Protein AF-A0A3D3B354-F1 (afdb_monomer)

Mean predicted aligned 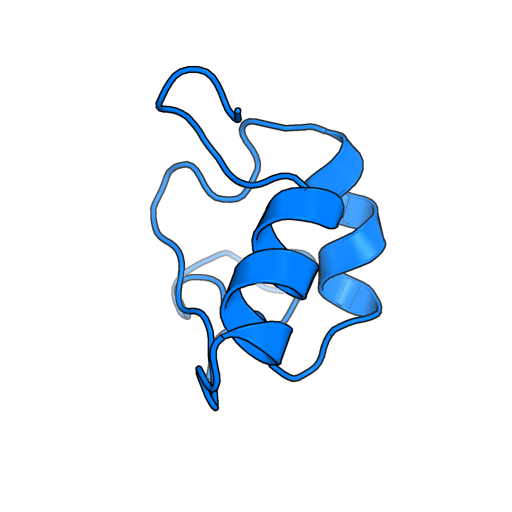error: 2.93 Å

Secondary structure (DSSP, 8-state):
--TTSS--HHHHHHHHHTT-S-EE--TTTTSSTTHHHHTTT-TTEE--TTSPTT-SSB--

Structure (mmCIF, N/CA/C/O backbone):
data_AF-A0A3D3B354-F1
#
_entry.id   AF-A0A3D3B354-F1
#
loop_
_atom_site.group_PDB
_atom_site.id
_atom_site.type_symbol
_atom_site.label_atom_id
_atom_site.label_alt_id
_atom_site.label_comp_id
_atom_site.label_asym_id
_atom_site.label_entity_id
_atom_site.label_seq_id
_atom_site.pdbx_PDB_ins_code
_atom_site.Cartn_x
_atom_site.Cartn_y
_atom_site.Cartn_z
_atom_site.occupancy
_atom_site.B_iso_or_equiv
_atom_site.auth_seq_id
_atom_site.auth_comp_id
_atom_site.auth_asym_id
_atom_site.auth_atom_id
_atom_site.pdbx_PDB_model_num
ATOM 1 N N . ALA A 1 1 ? 10.726 2.678 -9.798 1.00 59.91 1 ALA A N 1
ATOM 2 C CA . ALA A 1 1 ? 11.018 1.783 -8.655 1.00 59.91 1 ALA A CA 1
ATOM 3 C C . ALA A 1 1 ? 11.050 2.590 -7.355 1.00 59.91 1 ALA A C 1
ATOM 5 O O . ALA A 1 1 ? 11.532 3.714 -7.380 1.00 59.91 1 ALA A O 1
ATOM 6 N N . ALA A 1 2 ? 10.566 2.032 -6.241 1.00 74.25 2 ALA A N 1
ATOM 7 C CA . ALA A 1 2 ? 10.436 2.690 -4.929 1.00 74.25 2 ALA A CA 1
ATOM 8 C C . ALA A 1 2 ? 11.756 2.842 -4.134 1.00 74.25 2 ALA A C 1
ATOM 10 O O . ALA A 1 2 ? 11.734 3.074 -2.934 1.00 74.25 2 ALA A O 1
ATOM 11 N N . GLY A 1 3 ? 12.922 2.629 -4.755 1.00 76.50 3 GLY A N 1
ATOM 12 C CA . GLY A 1 3 ? 14.216 2.701 -4.057 1.00 76.50 3 GLY A CA 1
ATOM 13 C C . GLY A 1 3 ? 14.390 1.710 -2.892 1.00 76.50 3 GLY A C 1
ATOM 14 O O . GLY A 1 3 ? 15.295 1.890 -2.088 1.00 76.50 3 GLY A O 1
ATOM 15 N N . GLY A 1 4 ? 13.535 0.685 -2.790 1.00 83.00 4 GLY A N 1
ATOM 16 C CA . GLY A 1 4 ? 13.523 -0.287 -1.690 1.00 83.00 4 GLY A CA 1
ATOM 17 C C . GLY A 1 4 ? 12.650 0.094 -0.487 1.00 83.00 4 GLY A C 1
ATOM 18 O O . GLY A 1 4 ? 12.502 -0.733 0.408 1.00 83.00 4 GLY A O 1
ATOM 19 N N . PHE A 1 5 ? 12.040 1.287 -0.472 1.00 83.94 5 PHE A N 1
ATOM 20 C CA . PHE A 1 5 ? 11.256 1.796 0.657 1.00 83.94 5 PHE A CA 1
ATOM 21 C C . PHE A 1 5 ? 9.875 2.306 0.219 1.00 83.94 5 PHE A C 1
ATOM 23 O O . PHE A 1 5 ? 9.735 3.133 -0.686 1.00 83.94 5 PHE A O 1
ATOM 30 N N . GLY A 1 6 ? 8.835 1.799 0.880 1.00 89.44 6 GLY A N 1
ATOM 31 C CA . GLY A 1 6 ? 7.442 2.094 0.556 1.00 89.44 6 GLY A CA 1
ATOM 32 C C . GLY A 1 6 ? 6.987 1.555 -0.797 1.00 89.44 6 GLY A C 1
ATOM 33 O O . GLY A 1 6 ? 7.587 0.651 -1.379 1.00 89.44 6 GLY A O 1
ATOM 34 N N . ILE A 1 7 ? 5.876 2.102 -1.280 1.00 94.25 7 ILE A N 1
ATOM 35 C CA . ILE A 1 7 ? 5.217 1.699 -2.522 1.00 94.25 7 ILE A CA 1
ATOM 36 C C . ILE A 1 7 ? 4.692 2.950 -3.228 1.00 94.25 7 ILE A C 1
ATOM 38 O O . ILE A 1 7 ? 4.207 3.866 -2.569 1.00 94.25 7 ILE A O 1
ATOM 42 N N . SER A 1 8 ? 4.810 3.001 -4.556 1.00 94.88 8 SER A N 1
ATOM 43 C CA . SER A 1 8 ? 4.153 4.024 -5.376 1.00 94.88 8 SER A CA 1
ATOM 44 C C . SER A 1 8 ? 2.853 3.474 -5.959 1.00 94.88 8 SER A C 1
ATOM 46 O O . SER A 1 8 ? 2.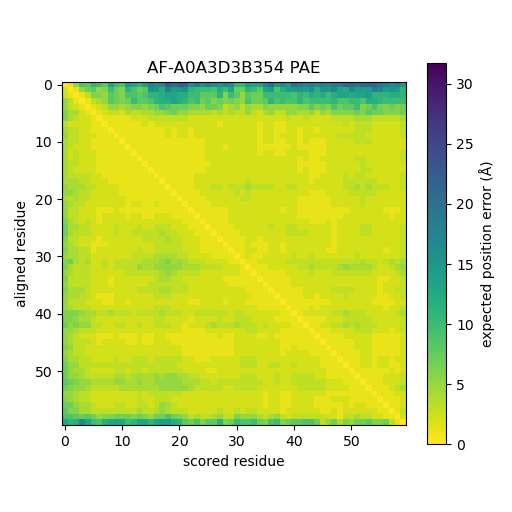711 2.262 -6.126 1.00 94.88 8 SER A O 1
ATOM 48 N N . GLU A 1 9 ? 1.925 4.353 -6.339 1.00 95.62 9 GLU A N 1
ATOM 49 C CA . GLU A 1 9 ? 0.663 3.953 -6.984 1.00 95.62 9 GLU A CA 1
ATOM 50 C C . GLU A 1 9 ? 0.910 3.173 -8.287 1.00 95.62 9 GLU A C 1
ATOM 52 O O . GLU A 1 9 ? 0.249 2.175 -8.546 1.00 95.62 9 GLU A O 1
ATOM 57 N N . ALA A 1 10 ? 1.933 3.554 -9.060 1.00 95.62 10 ALA A N 1
ATOM 58 C CA . ALA A 1 10 ? 2.325 2.828 -10.267 1.00 95.62 10 ALA A CA 1
ATOM 59 C C . ALA A 1 10 ? 2.765 1.383 -9.968 1.00 95.62 10 ALA A C 1
ATOM 61 O O . ALA A 1 10 ? 2.315 0.463 -10.637 1.00 95.62 10 ALA A O 1
ATOM 62 N N . ILE A 1 11 ? 3.583 1.171 -8.928 1.00 95.75 11 ILE A N 1
ATOM 63 C CA . ILE A 1 11 ? 4.028 -0.178 -8.533 1.00 95.75 11 ILE A CA 1
ATOM 64 C C . ILE A 1 11 ? 2.849 -1.009 -8.024 1.00 95.75 11 ILE A C 1
ATOM 66 O O . ILE A 1 11 ? 2.766 -2.196 -8.322 1.00 95.75 11 ILE A O 1
ATOM 70 N N . LEU A 1 12 ? 1.933 -0.400 -7.264 1.00 96.81 12 LEU A N 1
ATOM 71 C CA . LEU A 1 12 ? 0.704 -1.073 -6.850 1.00 96.81 12 LEU A CA 1
ATOM 72 C C . LEU A 1 12 ? -0.071 -1.579 -8.071 1.00 96.81 12 LEU A C 1
ATOM 74 O O . LEU A 1 12 ? -0.408 -2.757 -8.116 1.00 96.81 12 LEU A O 1
ATOM 78 N N . ILE A 1 13 ? -0.320 -0.712 -9.054 1.00 97.19 13 ILE A N 1
ATOM 79 C CA . ILE A 1 13 ? -1.054 -1.069 -10.275 1.00 97.19 13 ILE A CA 1
ATOM 80 C C . ILE A 1 13 ? -0.324 -2.176 -11.042 1.00 97.19 13 ILE A C 1
ATOM 82 O O . ILE A 1 13 ? -0.949 -3.175 -11.378 1.00 97.19 13 ILE A O 1
ATOM 86 N N . GLU A 1 14 ? 0.996 -2.070 -11.221 1.00 97.81 14 GLU A N 1
ATOM 87 C CA . GLU A 1 14 ? 1.806 -3.110 -11.873 1.00 97.81 14 GLU A CA 1
ATOM 88 C C . GLU A 1 14 ? 1.657 -4.483 -11.192 1.00 97.81 14 GLU A C 1
ATOM 90 O O . GLU A 1 14 ? 1.545 -5.502 -11.873 1.00 97.81 14 GLU A O 1
ATOM 95 N N . LEU A 1 15 ? 1.617 -4.532 -9.854 1.00 97.38 15 LEU A N 1
ATOM 96 C CA . LEU A 1 15 ? 1.414 -5.780 -9.107 1.00 97.38 15 LEU A CA 1
ATOM 97 C C . LEU A 1 15 ? 0.004 -6.351 -9.302 1.00 97.38 15 LEU A C 1
ATOM 99 O O . LEU A 1 15 ? -0.154 -7.563 -9.458 1.00 97.38 15 LEU A O 1
ATOM 103 N N . LEU A 1 16 ? -1.016 -5.491 -9.288 1.00 97.56 16 LEU A N 1
ATOM 104 C CA . LEU A 1 16 ? -2.403 -5.906 -9.502 1.00 97.56 16 LEU A CA 1
ATOM 105 C C . LEU A 1 16 ? -2.613 -6.417 -10.936 1.00 97.56 16 LEU A C 1
ATOM 107 O O . LEU A 1 16 ? -3.248 -7.455 -11.121 1.00 97.56 16 LEU A O 1
ATOM 111 N N . ASP A 1 17 ? -2.030 -5.740 -11.926 1.00 98.19 17 ASP A N 1
ATOM 112 C CA . ASP A 1 17 ? -2.071 -6.124 -13.343 1.00 98.19 17 ASP A CA 1
ATOM 113 C C . ASP A 1 17 ? -1.286 -7.416 -13.610 1.00 98.19 17 ASP A C 1
ATOM 115 O O . ASP A 1 17 ? -1.660 -8.209 -14.476 1.00 98.19 17 ASP A O 1
ATOM 119 N N . ALA A 1 18 ? -0.240 -7.682 -12.822 1.00 98.38 18 ALA A N 1
ATOM 120 C CA . ALA A 1 18 ? 0.473 -8.959 -12.825 1.00 98.38 18 ALA A CA 1
ATOM 121 C C . ALA A 1 18 ? -0.333 -10.117 -12.197 1.00 98.38 18 ALA A C 1
ATOM 123 O O . ALA A 1 18 ? 0.127 -11.260 -12.212 1.00 98.38 18 ALA A O 1
ATOM 124 N N . GLY A 1 19 ? -1.529 -9.842 -11.665 1.00 98.25 19 GLY A N 1
ATOM 125 C CA . GLY A 1 19 ? -2.459 -10.843 -11.144 1.00 98.25 19 GLY A CA 1
ATOM 126 C C . GLY A 1 19 ? -2.493 -10.958 -9.622 1.00 98.25 19 GLY A C 1
ATOM 127 O O . GLY A 1 19 ? -3.121 -11.883 -9.113 1.00 98.25 19 GLY A O 1
ATOM 128 N N . ALA A 1 20 ? -1.848 -10.058 -8.871 1.00 98.19 20 ALA A N 1
ATOM 129 C CA . ALA A 1 20 ? -1.958 -10.071 -7.415 1.00 98.19 20 ALA A CA 1
ATOM 130 C C . ALA A 1 20 ? -3.370 -9.659 -6.976 1.00 98.19 20 ALA A C 1
ATOM 132 O O . ALA A 1 20 ? -3.801 -8.538 -7.237 1.00 98.19 20 ALA A O 1
ATOM 133 N N . ASP A 1 21 ? -4.087 -10.518 -6.250 1.00 98.06 21 ASP A N 1
ATOM 134 C CA . ASP A 1 21 ? -5.425 -10.198 -5.734 1.00 98.06 21 ASP A CA 1
ATOM 135 C C . ASP A 1 21 ? -5.396 -9.091 -4.674 1.00 98.06 21 ASP A C 1
ATOM 137 O O . ASP A 1 21 ? -6.266 -8.225 -4.649 1.00 98.06 21 ASP A O 1
ATOM 141 N N 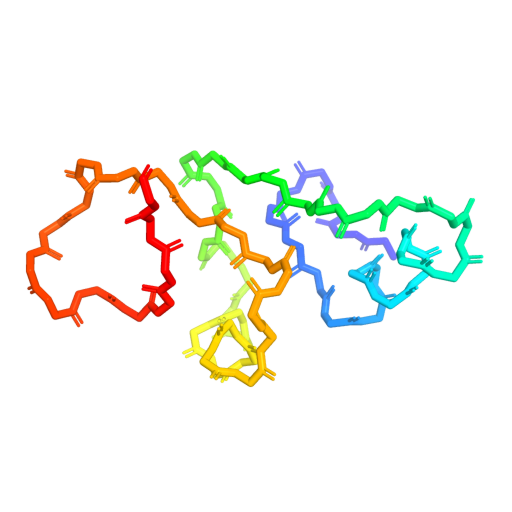. VAL A 1 22 ? -4.383 -9.085 -3.810 1.00 97.50 22 VAL A N 1
ATOM 142 C CA . VAL A 1 22 ? -4.213 -8.107 -2.730 1.00 97.50 22 VAL A CA 1
ATOM 143 C C . VAL A 1 22 ? -2.723 -7.840 -2.533 1.00 97.50 22 VAL A C 1
ATOM 145 O O . VAL A 1 22 ? -1.906 -8.755 -2.624 1.00 97.50 22 VAL A O 1
ATOM 148 N N . VAL A 1 23 ? -2.372 -6.593 -2.220 1.00 97.44 23 VAL A N 1
ATOM 149 C CA . VAL A 1 23 ? -1.015 -6.177 -1.853 1.00 97.44 23 VAL A CA 1
ATOM 150 C C . VAL A 1 23 ? -0.998 -5.780 -0.381 1.00 97.44 23 VAL A C 1
ATOM 152 O O . VAL A 1 23 ? -1.620 -4.799 0.023 1.00 97.44 23 VAL A O 1
ATOM 155 N N . THR A 1 24 ? -0.272 -6.537 0.437 1.00 96.88 24 THR A N 1
ATOM 156 C CA . THR A 1 24 ? -0.018 -6.197 1.844 1.00 96.88 24 THR A CA 1
ATOM 157 C C . THR A 1 24 ? 1.298 -5.446 1.987 1.00 96.88 24 THR A C 1
ATOM 159 O O . THR A 1 24 ? 2.267 -5.739 1.289 1.00 96.88 24 THR A O 1
ATOM 162 N N . THR A 1 25 ? 1.359 -4.519 2.936 1.00 95.69 25 THR A N 1
ATOM 163 C CA . THR A 1 25 ? 2.550 -3.704 3.218 1.00 95.69 25 THR A CA 1
ATOM 164 C C . THR A 1 25 ? 3.057 -3.901 4.651 1.00 95.69 25 THR A C 1
ATOM 166 O O . THR A 1 25 ? 2.548 -4.733 5.399 1.00 95.69 25 THR A O 1
ATOM 169 N N . GLY A 1 26 ? 4.094 -3.150 5.033 1.00 94.69 26 GLY A N 1
ATOM 170 C CA . GLY A 1 26 ? 4.740 -3.229 6.343 1.00 94.69 26 GLY A CA 1
ATOM 171 C C . GLY A 1 26 ? 4.993 -1.857 6.964 1.00 94.69 26 GLY A C 1
ATOM 172 O O . GLY A 1 26 ? 4.303 -0.884 6.673 1.00 94.69 26 GLY A O 1
ATOM 173 N N . ASN A 1 27 ? 6.025 -1.766 7.802 1.00 94.50 27 ASN A N 1
ATOM 174 C CA . ASN A 1 27 ? 6.407 -0.540 8.511 1.00 94.50 27 ASN A CA 1
ATOM 175 C C . ASN A 1 27 ? 6.789 0.633 7.583 1.00 94.50 27 ASN A C 1
ATOM 177 O O . ASN A 1 27 ? 6.714 1.776 8.014 1.00 94.50 27 ASN A O 1
ATOM 181 N N . HIS A 1 28 ? 7.144 0.361 6.325 1.00 95.19 28 HIS A N 1
ATOM 182 C CA . HIS A 1 28 ? 7.532 1.366 5.327 1.00 95.19 28 HIS A CA 1
ATOM 183 C C . HIS A 1 28 ? 6.380 1.852 4.432 1.00 95.19 28 HIS A C 1
ATOM 185 O O . HIS A 1 28 ? 6.614 2.565 3.461 1.00 95.19 28 HIS A O 1
ATOM 191 N N . VAL A 1 29 ? 5.129 1.466 4.710 1.00 95.00 29 VAL A N 1
ATOM 192 C CA . VAL A 1 29 ? 3.968 1.785 3.852 1.00 95.00 29 VAL A CA 1
ATOM 193 C C . VAL A 1 29 ? 3.808 3.282 3.537 1.00 95.00 29 VAL A C 1
ATOM 195 O O . VAL A 1 29 ? 3.343 3.620 2.454 1.00 95.00 29 VAL A O 1
ATOM 198 N N . PHE A 1 30 ? 4.247 4.173 4.432 1.00 94.44 30 PHE A N 1
ATOM 199 C CA . PHE A 1 30 ? 4.120 5.630 4.287 1.00 94.44 30 PHE A CA 1
ATOM 200 C C . PHE A 1 30 ? 5.437 6.355 3.980 1.00 94.44 30 PHE A C 1
ATOM 202 O O . PHE A 1 30 ? 5.482 7.584 4.039 1.00 94.44 30 PHE A O 1
ATOM 209 N N . ASP A 1 31 ? 6.502 5.629 3.631 1.00 94.38 31 ASP A N 1
ATOM 210 C CA . ASP A 1 31 ? 7.791 6.244 3.279 1.00 94.38 31 ASP A CA 1
ATOM 211 C C . ASP A 1 31 ? 7.690 7.104 2.007 1.00 94.38 31 ASP A C 1
ATOM 213 O O . ASP A 1 31 ? 8.443 8.064 1.838 1.00 94.38 31 ASP A O 1
ATOM 217 N N . GLN A 1 32 ? 6.717 6.804 1.139 1.00 91.31 32 GLN A N 1
ATOM 218 C CA . GLN A 1 32 ? 6.299 7.682 0.045 1.00 91.31 32 GLN A CA 1
ATOM 219 C C . GLN A 1 32 ? 5.070 8.482 0.476 1.00 91.31 32 GLN A C 1
ATOM 221 O O . GLN A 1 32 ? 4.034 7.908 0.810 1.00 91.31 32 GLN A O 1
ATOM 226 N N . ARG A 1 33 ? 5.164 9.817 0.461 1.00 89.12 33 ARG A N 1
ATOM 227 C CA . ARG A 1 33 ? 4.101 10.715 0.956 1.00 89.12 33 ARG A CA 1
ATOM 228 C C . ARG A 1 33 ? 2.783 10.528 0.216 1.00 89.12 33 ARG A C 1
ATOM 230 O O . ARG A 1 33 ? 1.715 10.662 0.807 1.00 89.12 33 ARG A O 1
ATOM 237 N N . GLU A 1 34 ? 2.865 10.196 -1.062 1.00 92.44 34 GLU A N 1
ATOM 238 C CA . GLU A 1 34 ? 1.735 9.946 -1.946 1.00 92.44 34 GLU A CA 1
ATOM 239 C C . GLU A 1 34 ? 0.905 8.740 -1.476 1.00 92.44 34 GLU A C 1
ATOM 241 O O . GLU A 1 34 ? -0.308 8.715 -1.703 1.00 92.44 34 GLU A O 1
ATOM 246 N N . ALA A 1 35 ? 1.518 7.789 -0.753 1.00 94.38 35 ALA A N 1
ATOM 247 C CA . ALA A 1 35 ? 0.838 6.620 -0.198 1.00 94.38 35 ALA A CA 1
ATOM 248 C C . ALA A 1 35 ? -0.288 6.994 0.762 1.00 94.38 35 ALA A C 1
ATOM 250 O O . ALA A 1 35 ? -1.319 6.334 0.750 1.00 94.38 35 ALA A O 1
ATOM 251 N N . LEU A 1 36 ? -0.164 8.100 1.503 1.00 94.69 36 LEU A N 1
ATOM 252 C CA . LEU A 1 36 ? -1.233 8.600 2.379 1.00 94.69 36 LEU A CA 1
ATOM 253 C C . LEU A 1 36 ? -2.518 8.953 1.615 1.00 94.69 36 LEU A C 1
ATOM 255 O O . LEU A 1 36 ? -3.591 8.977 2.208 1.00 94.69 36 LEU A O 1
ATOM 259 N N . VAL A 1 37 ? -2.411 9.242 0.315 1.00 95.44 37 VAL A N 1
ATOM 260 C CA . VAL A 1 37 ? -3.538 9.664 -0.520 1.00 95.44 37 VAL A CA 1
ATOM 261 C C . VAL A 1 37 ? -4.107 8.488 -1.304 1.00 95.44 37 VA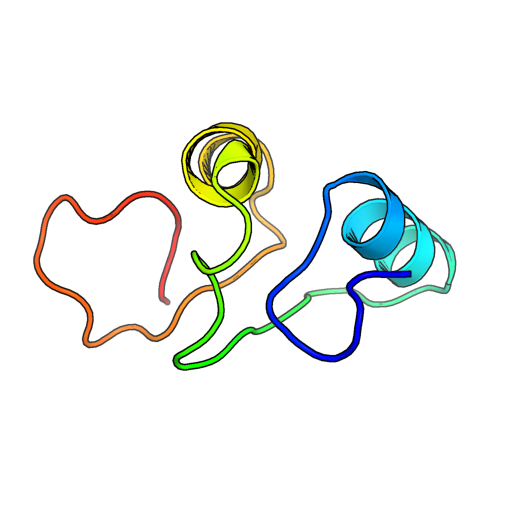L A C 1
ATOM 263 O O . VAL A 1 37 ? -5.320 8.284 -1.307 1.00 95.44 37 VAL A O 1
ATOM 266 N N . PHE A 1 38 ? -3.266 7.709 -1.992 1.00 95.75 38 PHE A N 1
ATOM 267 C CA . PHE A 1 38 ? -3.784 6.636 -2.847 1.00 95.75 38 PHE A CA 1
ATOM 268 C C . PHE A 1 38 ? -4.209 5.391 -2.068 1.00 95.75 38 PHE A C 1
ATOM 270 O O . PHE A 1 38 ? -5.024 4.627 -2.587 1.00 95.75 38 PHE A O 1
ATOM 277 N N . ILE A 1 39 ? -3.722 5.184 -0.839 1.00 96.81 39 ILE A N 1
ATOM 278 C CA . ILE A 1 39 ? -4.137 4.041 -0.012 1.00 96.81 39 ILE A CA 1
ATOM 279 C C . ILE A 1 39 ? -5.637 4.070 0.322 1.00 96.81 39 ILE A C 1
ATOM 281 O O . ILE A 1 39 ? -6.254 3.022 0.455 1.00 96.81 39 ILE A O 1
ATOM 285 N N . GLU A 1 40 ? -6.248 5.256 0.372 1.00 96.19 40 GLU A N 1
ATOM 286 C CA . GLU A 1 40 ? -7.699 5.431 0.550 1.00 96.19 40 GLU A CA 1
ATOM 287 C C . GLU A 1 40 ? -8.503 5.045 -0.701 1.00 96.19 40 GLU A C 1
ATOM 289 O O . GLU A 1 40 ? -9.688 4.734 -0.616 1.00 96.19 40 GLU A O 1
ATOM 294 N N . ARG A 1 41 ? -7.871 5.065 -1.882 1.00 95.44 41 ARG A N 1
ATOM 295 C CA . ARG A 1 41 ? -8.525 4.766 -3.168 1.00 95.44 41 ARG A CA 1
ATOM 296 C C . ARG A 1 41 ? -8.465 3.288 -3.549 1.00 95.44 41 ARG A C 1
ATOM 298 O O . ARG A 1 41 ? -9.171 2.879 -4.466 1.00 95.44 41 ARG A O 1
ATOM 305 N N . HIS A 1 42 ? -7.618 2.501 -2.885 1.00 95.19 42 HIS A N 1
ATOM 306 C CA . HIS A 1 42 ? -7.321 1.125 -3.274 1.00 95.19 42 HIS A CA 1
ATOM 307 C C . HIS A 1 42 ? -7.693 0.136 -2.173 1.00 95.19 42 HIS A C 1
ATOM 309 O O . HIS A 1 42 ? -6.890 -0.172 -1.298 1.00 95.19 42 HIS A O 1
ATOM 315 N N . ASP A 1 43 ? -8.877 -0.463 -2.290 1.00 93.94 43 ASP A N 1
ATOM 316 C CA . ASP A 1 43 ? -9.357 -1.495 -1.357 1.00 93.94 43 ASP A CA 1
ATOM 317 C C . ASP A 1 43 ? -8.458 -2.741 -1.286 1.00 93.94 43 ASP A C 1
ATOM 319 O O . ASP A 1 43 ? -8.491 -3.480 -0.305 1.00 93.94 43 ASP A O 1
ATOM 323 N N . ARG A 1 44 ? -7.651 -2.968 -2.329 1.00 96.62 44 ARG A N 1
ATOM 324 C CA . ARG A 1 44 ? -6.728 -4.105 -2.468 1.00 96.62 44 ARG A CA 1
ATOM 325 C C . ARG A 1 44 ? -5.318 -3.804 -1.943 1.00 96.62 44 ARG A C 1
ATOM 327 O O . ARG A 1 44 ? -4.447 -4.662 -2.061 1.00 96.62 44 ARG A O 1
ATOM 334 N N . LEU A 1 45 ? -5.082 -2.617 -1.379 1.00 97.50 45 LEU A N 1
ATOM 335 C CA . LEU A 1 45 ? -3.833 -2.253 -0.713 1.00 97.50 45 LEU A CA 1
ATOM 336 C C . LEU A 1 45 ? -4.040 -2.212 0.804 1.00 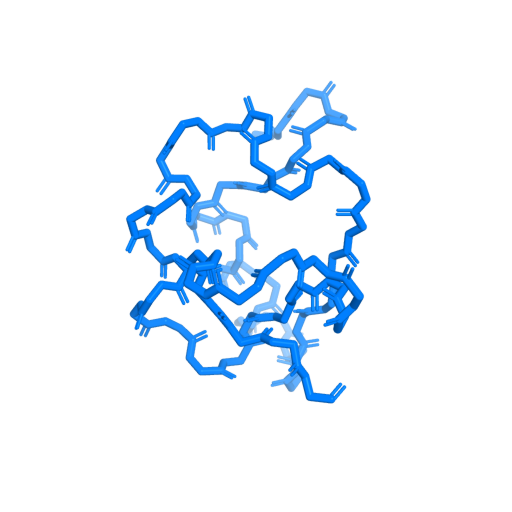97.50 45 LEU A C 1
ATOM 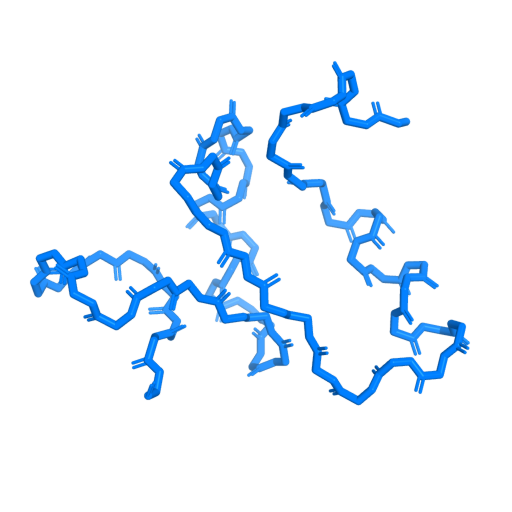338 O O . LEU A 1 45 ? -4.814 -1.403 1.312 1.00 97.50 45 LEU A O 1
ATOM 342 N N . LEU A 1 46 ? -3.312 -3.058 1.530 1.00 97.62 46 LEU A N 1
ATOM 343 C CA . LEU A 1 46 ? -3.455 -3.203 2.976 1.00 97.62 46 LEU A CA 1
ATOM 344 C C . LEU A 1 46 ? -2.222 -2.709 3.734 1.00 97.62 46 LEU A C 1
ATOM 346 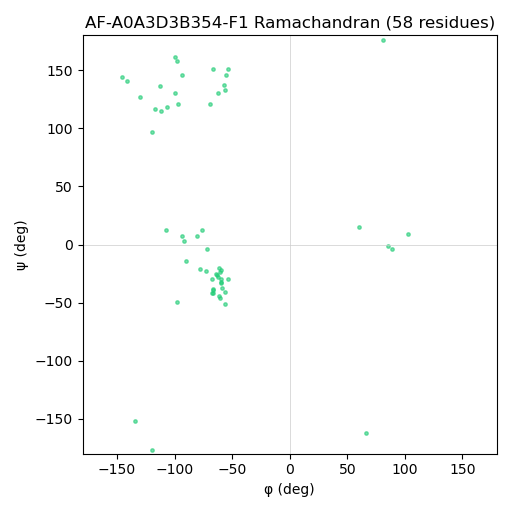O O . LEU A 1 46 ? -1.083 -3.044 3.391 1.00 97.62 46 LEU A O 1
ATOM 350 N N . ARG A 1 47 ? -2.460 -1.971 4.821 1.00 96.75 47 ARG A N 1
ATOM 351 C CA . ARG A 1 47 ? -1.462 -1.597 5.836 1.00 96.75 47 ARG A CA 1
ATOM 352 C C . ARG A 1 47 ? -1.562 -2.499 7.073 1.00 96.75 47 ARG A C 1
ATOM 354 O O . ARG A 1 47 ? -2.610 -3.110 7.284 1.00 96.75 47 ARG A O 1
ATOM 361 N N . PRO A 1 48 ? -0.528 -2.577 7.931 1.00 97.19 48 PRO A N 1
ATOM 362 C CA . PRO A 1 48 ? -0.607 -3.360 9.165 1.00 97.19 48 PRO A CA 1
ATOM 363 C C . PRO A 1 48 ? -1.779 -2.931 10.060 1.00 97.19 48 PRO A C 1
ATOM 365 O O . PRO A 1 48 ? -1.979 -1.737 10.300 1.00 97.19 48 PRO A O 1
ATOM 368 N N . ILE A 1 49 ? -2.558 -3.893 10.568 1.00 97.00 49 ILE A N 1
ATOM 369 C CA . ILE A 1 49 ? -3.787 -3.625 11.339 1.00 97.00 49 ILE A CA 1
ATOM 370 C C . ILE A 1 49 ? -3.541 -2.804 12.617 1.00 97.00 49 ILE A C 1
ATOM 372 O O . ILE A 1 49 ? -4.387 -2.005 13.009 1.00 97.00 49 ILE A O 1
ATOM 376 N N . ASN A 1 50 ? -2.357 -2.932 13.215 1.00 96.44 50 ASN A N 1
ATOM 377 C CA . ASN A 1 50 ? -1.980 -2.349 14.504 1.00 96.44 50 ASN A CA 1
ATOM 378 C C . ASN A 1 50 ? -1.567 -0.864 14.461 1.00 96.44 50 ASN A C 1
ATOM 380 O O . ASN A 1 50 ? -1.099 -0.339 15.471 1.00 96.44 50 ASN A O 1
ATOM 384 N N . PHE A 1 51 ? -1.716 -0.184 13.323 1.00 95.56 51 PHE A N 1
ATOM 385 C CA . PHE A 1 51 ? -1.568 1.271 13.273 1.00 95.56 51 PHE A CA 1
ATOM 386 C C . PHE A 1 51 ? -2.689 1.979 14.063 1.00 95.56 51 PHE A C 1
ATOM 388 O O . PHE A 1 51 ? -3.798 1.446 14.150 1.00 95.56 51 PHE A O 1
ATOM 395 N N . PRO A 1 52 ? -2.437 3.18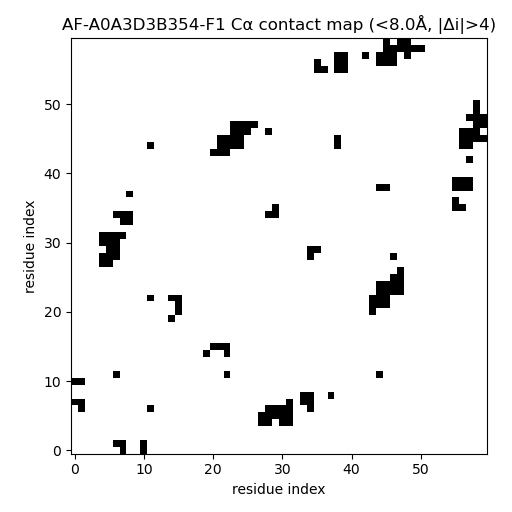1 14.624 1.00 96.19 52 PRO A N 1
ATOM 396 C CA . PRO A 1 52 ? -3.440 3.931 15.377 1.00 96.19 52 PRO A CA 1
ATOM 397 C C . PRO A 1 52 ? -4.742 4.151 14.599 1.00 96.19 52 PRO A C 1
ATOM 399 O O . PRO A 1 52 ? -4.742 4.274 13.371 1.00 96.19 52 PRO A O 1
ATOM 402 N N . GLN A 1 53 ? -5.857 4.267 15.321 1.00 94.44 53 GLN A N 1
ATOM 403 C CA . GLN A 1 53 ? -7.144 4.613 14.721 1.00 94.44 53 GLN A CA 1
ATOM 404 C C . GLN A 1 53 ? -7.052 5.947 13.962 1.00 94.44 53 GLN A C 1
ATOM 406 O O . GLN A 1 53 ? -6.445 6.901 14.443 1.00 94.44 53 GLN A O 1
ATOM 411 N N . GLY A 1 54 ? -7.658 6.007 12.774 1.00 93.69 54 GLY A N 1
ATOM 412 C CA . GLY A 1 54 ? -7.583 7.173 11.889 1.00 93.69 54 GLY A CA 1
ATOM 413 C C . GLY A 1 54 ? -6.350 7.201 10.981 1.00 93.69 54 GLY A C 1
ATOM 414 O O . GLY A 1 54 ? -6.232 8.114 10.169 1.00 93.69 54 GLY A O 1
ATOM 415 N N . THR A 1 55 ? -5.451 6.211 11.075 1.00 95.94 55 THR A N 1
ATOM 416 C CA . THR A 1 55 ? -4.384 6.032 10.079 1.00 95.94 55 THR A CA 1
ATOM 417 C C . THR A 1 55 ? -5.004 5.735 8.709 1.00 95.94 55 THR A C 1
ATOM 419 O O . THR A 1 55 ? -5.833 4.821 8.645 1.00 95.94 55 THR A O 1
ATOM 422 N N . PRO A 1 56 ? -4.589 6.438 7.635 1.00 96.06 56 PRO A N 1
ATOM 423 C CA . PRO A 1 56 ? -5.115 6.213 6.298 1.00 96.06 56 PRO A CA 1
ATOM 424 C C . PRO A 1 56 ? -4.993 4.766 5.821 1.00 96.06 56 PRO A C 1
ATOM 426 O O . PRO A 1 56 ? -4.014 4.067 6.109 1.00 96.06 56 PRO A O 1
ATOM 429 N N . GLY A 1 57 ? -5.980 4.340 5.044 1.00 95.38 57 GLY A N 1
ATOM 430 C CA . GLY A 1 57 ? -6.042 3.017 4.453 1.00 95.38 57 GLY A CA 1
ATOM 431 C C . GLY A 1 57 ? -6.542 1.930 5.397 1.00 95.38 57 GLY A C 1
ATOM 432 O O . GLY A 1 57 ? -6.792 2.113 6.594 1.00 95.38 57 GLY A O 1
ATOM 433 N N . LYS A 1 58 ? -6.674 0.732 4.833 1.00 95.31 58 LYS A N 1
ATOM 434 C CA . LYS A 1 58 ? -7.266 -0.413 5.522 1.00 95.31 58 LYS A CA 1
ATOM 435 C C . LYS A 1 58 ? -6.179 -1.327 6.067 1.00 95.31 58 LYS A C 1
ATOM 437 O O . LYS A 1 58 ? -5.257 -1.711 5.356 1.00 95.31 58 LYS A O 1
ATOM 442 N N . GLY A 1 59 ? -6.303 -1.678 7.338 1.00 88.88 59 GLY A N 1
ATOM 443 C CA . GLY A 1 59 ? -5.688 -2.873 7.896 1.00 88.88 59 GLY A CA 1
ATOM 444 C C . GLY A 1 59 ? -6.836 -3.751 8.346 1.00 88.88 59 GLY A C 1
ATOM 445 O O . GLY A 1 59 ? -7.650 -3.298 9.151 1.00 88.88 59 GLY A O 1
ATOM 446 N N . VAL A 1 60 ? -6.958 -4.921 7.732 1.00 73.00 60 VAL A N 1
ATOM 447 C CA . VAL A 1 60 ? -7.981 -5.922 8.055 1.00 73.00 60 VAL A CA 1
ATOM 448 C C . VAL A 1 60 ? -7.440 -6.942 9.035 1.00 73.00 60 VAL A C 1
ATOM 450 O O . VAL A 1 60 ? -6.203 -7.151 9.038 1.00 73.00 60 VAL A O 1
#

Solvent-accessible surface area (backbone atoms only — not comparable to full-atom values): 3655 Å² total; per-residue (Å²): 132,52,86,92,49,37,50,48,72,66,57,52,50,55,44,42,75,74,64,44,84,62,47,78,51,54,98,40,47,63,70,30,73,64,29,64,60,53,32,68,74,32,92,47,39,34,45,56,58,87,56,63,90,89,54,77,42,46,43,123

Foldseek 3Di:
DCPPAADDPVRVVVCVVVPDQAAEDEPRNPVDVCSQPCLQVDLRYAYDCPDDPPRGHDHD

Sequence (60 aa):
AAGGFGISEAILIELLDAGADVVTTGNHVFDQREALVFIERHDRLLRPINFPQGTPGKGV

Nearest PDB structures (foldseek):
  4b2o-assembly1_D  TM=9.749E-01  e=1.878E-04  Bacillus subtilis subsp. subtilis str. 168
  2cv9-assembly1_A  TM=9.002E-01  e=5.265E-04  Thermus thermophilus HB8
  1t70-assembly4_H  TM=9.192E-01  e=3.863E-03  Deinococcus radiodurans R1 = ATCC 13939 = DSM 20539
  1t71-assembly1_A  TM=8.380E-01  e=5.259E-02  Mycoplasmoi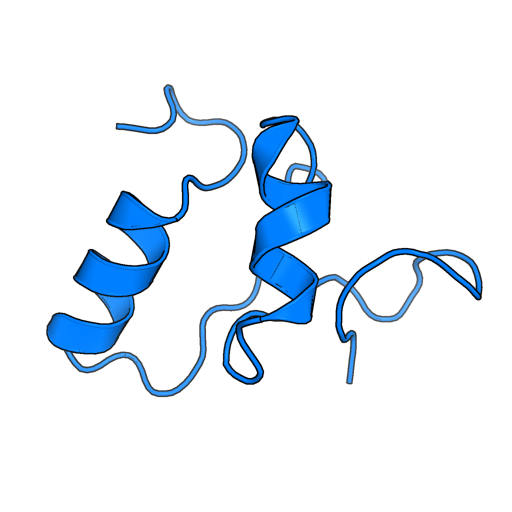des pneumoniae M129

Radius of gyration: 10.73 Å; Cα contacts (8 Å, |Δi|>4): 83; chains: 1; bounding box: 24×22×29 Å

pLDDT: mean 93.52, std 6.94, range [59.91, 98.38]